Protein AF-A0A381ZP64-F1 (afdb_monomer)

Solvent-accessible surface area (backbone atoms only — not comparable to full-atom values): 9078 Å² total; per-residue (Å²): 134,87,81,62,44,63,85,42,41,65,96,41,76,86,47,64,86,59,51,50,56,37,38,78,72,62,77,35,88,47,76,48,29,62,87,40,82,36,74,56,1,34,47,71,63,67,47,44,72,66,19,55,51,53,41,56,61,71,70,57,88,44,72,60,77,40,74,41,60,59,65,59,44,49,51,44,26,46,60,61,48,61,77,73,46,74,66,77,89,80,66,61,67,66,37,84,44,78,55,88,88,63,65,79,45,77,44,81,41,66,20,31,98,88,50,95,66,57,69,45,78,46,78,44,59,76,68,42,73,37,31,46,71,69,53,73,74,61,55,94,88,67,85,83,87,132

InterPro domains:
  IPR011035 Large ribosomal subunit protein bL25/Gln-tRNA synthetase, anti-codon-binding domain superfamily [SSF50715] (86-146)
  IPR020056 L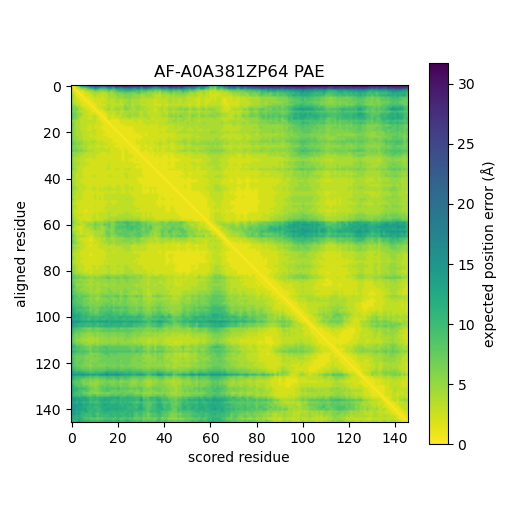arge ribosomal subunit protein bL25/Gln-tRNA synthetase, N-terminal [G3DSA:2.40.240.10] (94-146)
  IPR020058 Glutamyl/glutaminyl-tRNA synthetase, class Ib, catalytic domain [PF00749] (3-81)
  IPR020059 Glutamyl/glutaminyl-tRNA synthetase, class Ib, anti-codon binding domain [PF03950] (87-146)
  IPR020061 Glutamine-tRNA ligase, alpha-bundle domain superfamily [G3DSA:1.10.1160.10] (6-84)
  IPR050132 Glutamine/Glutamate--tRNA Ligase [PTHR43097] (3-144)

Secondary structure (DSSP, 8-state):
----PPEEETTB---HHHHHHHHHTTSSSSTT-TTS-SHHHHHHTT--HHHHHHHHHHH---SS-EEE-HHHHHHHHHHHHHHHPPP----SSEEEEE-TTPPPEEEEEESSSSS---EEEEEE-SEEEEEHHHHHT--TT-----

pLDDT: mean 93.18, std 4.64, range [55.19, 98.19]

Foldseek 3Di:
DDDFADEAEVPADPDPVVVVCCCVVVVAVDLLGLSHPHPNNCVVVVQDPQLVVVLVVVVPTHRDHHHDYVVSSVVSRCVVQLQPFFDDDDADQWDKDFDPPWDFDWDWAQRHDPDRPGTDIDTDDGIDIHHPVVVVPDDPPDDDDD

Nearest PDB structures (foldseek):
  1qrt-assembly1_A  TM=9.571E-01  e=1.481E-10  Escherichia coli
  2re8-assembly1_A  TM=9.205E-01  e=8.843E-11  Escherichia coli
  4jxz-assembly1_A  TM=9.492E-01  e=2.479E-10  Escherichia coli K-12
  4jxx-assembly1_A  TM=9.491E-01  e=3.208E-10  Escherichia coli K-12
  1qtq-assembly1_A  TM=9.229E-01  e=3.008E-10  Escherichia coli

Organism: NCBI:txid408172

Sequence (146 aa):
MGEFSRLEFKGMPVSKRILKPLIDDGKVSWYDDPRLPTLEALKRKGITPEAIRKFTLSLGFTKADTLAPFDSLEAFNRKIVDENSIRLFMVKSPKILTVSNLPHSVVKLPNHPSNDMGVREVTVEGDILLSSEDVEDLKINDQLRL

Radius of gyration: 22.1 Å; Cα contacts (8 Å, |Δi|>4): 174; chains: 1; bounding box: 49×34×57 Å

Mean predicted aligned error: 5.03 Å

Structure (mmCIF, N/CA/C/O backbone):
data_AF-A0A381ZP64-F1
#
_entry.id   AF-A0A381ZP64-F1
#
loop_
_atom_site.group_PDB
_atom_site.id
_atom_site.type_symbol
_atom_site.label_atom_id
_atom_site.label_alt_id
_atom_site.label_comp_id
_atom_site.label_asym_id
_atom_site.label_entity_id
_atom_site.label_seq_id
_atom_site.pdbx_PDB_ins_code
_atom_site.Cartn_x
_atom_site.Cartn_y
_atom_site.Cartn_z
_atom_site.occupancy
_atom_site.B_iso_or_equiv
_atom_site.auth_seq_id
_atom_site.auth_comp_id
_atom_site.auth_asym_id
_atom_site.auth_atom_id
_atom_site.pdbx_PDB_model_num
ATOM 1 N N . MET A 1 1 ? 27.610 9.732 -28.903 1.00 55.19 1 MET A N 1
ATOM 2 C CA . MET A 1 1 ? 26.577 9.666 -27.846 1.00 55.19 1 MET A CA 1
ATOM 3 C C . MET A 1 1 ? 26.542 8.221 -27.376 1.00 55.19 1 MET A C 1
ATOM 5 O O . MET A 1 1 ? 26.505 7.352 -28.234 1.00 55.19 1 MET A O 1
ATOM 9 N N . GLY A 1 2 ? 26.735 7.950 -26.084 1.00 83.00 2 GLY A N 1
ATOM 10 C CA . GLY A 1 2 ? 26.819 6.573 -25.584 1.00 83.00 2 GLY A CA 1
ATOM 11 C C . GLY A 1 2 ? 25.449 5.895 -25.563 1.00 83.00 2 GLY A C 1
ATOM 12 O O . GLY A 1 2 ? 24.462 6.534 -25.210 1.00 83.00 2 GLY A O 1
ATOM 13 N N . GLU A 1 3 ? 25.401 4.622 -25.942 1.00 88.88 3 GLU A N 1
ATOM 14 C CA . GLU A 1 3 ? 24.215 3.772 -25.802 1.00 88.88 3 GLU A CA 1
ATOM 15 C C . GLU A 1 3 ? 24.170 3.150 -24.401 1.00 88.88 3 GLU A C 1
ATOM 17 O O . GLU A 1 3 ? 25.213 2.815 -23.826 1.00 88.88 3 GLU A O 1
ATOM 22 N N . PHE A 1 4 ? 22.962 2.983 -23.868 1.00 89.94 4 PHE A N 1
ATOM 23 C CA . PHE A 1 4 ? 22.676 2.318 -22.599 1.00 89.94 4 PHE A CA 1
ATOM 24 C C . PHE A 1 4 ? 21.482 1.376 -22.769 1.00 89.94 4 PHE A C 1
ATOM 26 O O . PHE A 1 4 ? 20.691 1.524 -23.705 1.00 89.94 4 PHE A O 1
ATOM 33 N N . SER A 1 5 ? 21.373 0.391 -21.885 1.00 90.44 5 SER A N 1
ATOM 34 C CA . SER A 1 5 ? 20.321 -0.614 -21.945 1.00 90.44 5 SER A CA 1
ATOM 35 C C . SER A 1 5 ? 18.954 -0.044 -21.585 1.00 90.44 5 SER A C 1
ATOM 37 O O . SER A 1 5 ? 18.805 0.952 -20.871 1.00 90.44 5 SER A O 1
ATOM 39 N N . ARG A 1 6 ? 17.918 -0.703 -22.100 1.00 90.00 6 ARG A N 1
ATOM 40 C CA . ARG A 1 6 ? 16.536 -0.384 -21.765 1.00 90.00 6 ARG A CA 1
ATOM 41 C C . ARG A 1 6 ? 16.190 -0.975 -20.398 1.00 90.00 6 ARG A C 1
ATOM 43 O O . ARG A 1 6 ? 16.491 -2.132 -20.122 1.00 90.00 6 ARG A O 1
ATOM 50 N N . LEU A 1 7 ? 15.485 -0.194 -19.582 1.00 90.31 7 LEU A N 1
ATOM 51 C CA . LEU A 1 7 ? 14.833 -0.699 -18.378 1.00 90.31 7 LEU A CA 1
ATOM 52 C C . LEU A 1 7 ? 13.625 -1.566 -18.748 1.00 90.31 7 LEU A C 1
ATOM 54 O O . LEU A 1 7 ? 12.705 -1.113 -19.440 1.00 90.31 7 LEU A O 1
ATOM 58 N N . GLU A 1 8 ? 13.597 -2.773 -18.199 1.00 91.00 8 GLU A N 1
ATOM 59 C CA . GLU A 1 8 ? 12.438 -3.652 -18.197 1.00 91.00 8 GLU A CA 1
ATOM 60 C C . GLU A 1 8 ? 12.040 -4.012 -16.764 1.00 91.00 8 GLU A C 1
ATOM 62 O O . GLU A 1 8 ? 12.877 -4.113 -15.866 1.00 91.00 8 GLU A O 1
ATOM 67 N N . PHE A 1 9 ? 10.743 -4.221 -16.549 1.00 91.69 9 PHE A N 1
ATOM 68 C CA . PHE A 1 9 ? 10.217 -4.699 -15.277 1.00 91.69 9 PHE A CA 1
ATOM 69 C C . PHE A 1 9 ? 9.823 -6.164 -15.397 1.00 91.69 9 PHE A C 1
ATOM 71 O O . PHE A 1 9 ? 9.116 -6.563 -16.329 1.00 91.69 9 PHE A O 1
ATOM 78 N N . LYS A 1 10 ? 10.232 -6.975 -14.419 1.00 87.25 10 LYS A N 1
ATOM 79 C CA . LYS A 1 10 ? 9.830 -8.382 -14.365 1.00 87.25 10 LYS A CA 1
ATOM 80 C C . LYS A 1 10 ? 8.304 -8.480 -14.252 1.00 87.25 10 LYS A C 1
ATOM 82 O O . LYS A 1 10 ? 7.721 -7.987 -13.295 1.00 87.25 10 LYS A O 1
ATOM 87 N N . GLY A 1 11 ? 7.668 -9.123 -15.232 1.00 85.31 11 GLY A N 1
ATOM 88 C CA . GLY A 1 11 ? 6.216 -9.342 -15.253 1.00 85.31 11 GLY A CA 1
ATOM 89 C C . GLY A 1 11 ? 5.370 -8.139 -15.688 1.00 85.31 11 GLY A C 1
ATOM 90 O O . GLY A 1 11 ? 4.149 -8.262 -15.723 1.00 85.31 11 GLY A O 1
ATOM 91 N N . MET A 1 12 ? 5.977 -7.004 -16.059 1.00 89.50 12 MET A N 1
ATOM 92 C CA . MET A 1 12 ? 5.245 -5.808 -16.495 1.00 89.50 12 MET A CA 1
ATOM 93 C C . MET A 1 12 ? 5.757 -5.324 -17.859 1.00 89.50 12 MET A C 1
ATOM 95 O O . MET A 1 12 ? 6.822 -4.704 -17.941 1.00 89.50 12 MET A O 1
ATOM 99 N N . PRO A 1 13 ? 5.024 -5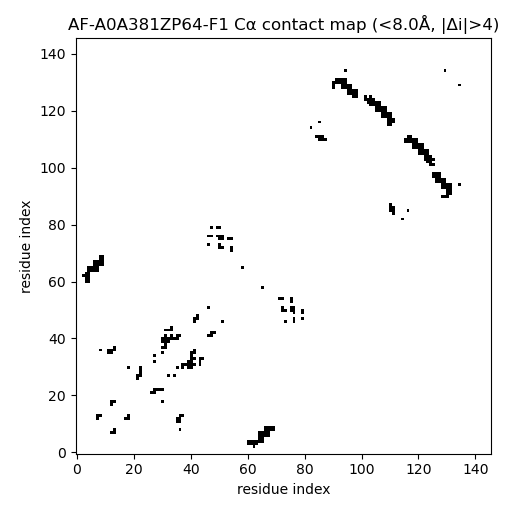.591 -18.955 1.00 87.19 13 PRO A N 1
ATOM 100 C CA . PRO A 1 13 ? 5.485 -5.243 -20.290 1.00 87.19 13 PRO A CA 1
ATOM 101 C C . PRO A 1 13 ? 5.497 -3.726 -20.508 1.00 87.19 13 PRO A C 1
ATOM 103 O O . PRO A 1 13 ? 4.527 -3.026 -20.239 1.00 87.19 13 PRO A O 1
ATOM 106 N N . VAL A 1 14 ? 6.590 -3.227 -21.088 1.00 87.88 14 VAL A N 1
ATOM 107 C CA . VAL A 1 14 ? 6.776 -1.807 -21.452 1.00 87.88 14 VAL A CA 1
ATOM 108 C C . VAL A 1 14 ? 6.613 -1.546 -22.957 1.00 87.88 14 VAL A C 1
ATOM 110 O O . VAL A 1 14 ? 6.682 -0.409 -23.426 1.00 87.88 14 VAL A O 1
ATOM 113 N N . SER A 1 15 ? 6.446 -2.600 -23.759 1.00 90.44 15 SER A N 1
ATOM 114 C CA . SER A 1 15 ? 6.320 -2.501 -25.216 1.00 90.44 15 SER A CA 1
ATOM 115 C C . SER A 1 15 ? 4.899 -2.130 -25.633 1.00 90.44 15 SER A C 1
ATOM 117 O O . SER A 1 15 ? 3.949 -2.831 -25.287 1.00 90.44 15 SER A O 1
ATOM 119 N N . LYS A 1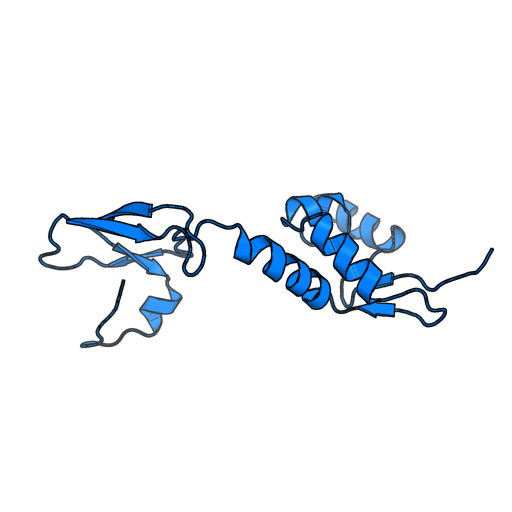 16 ? 4.753 -1.097 -26.476 1.00 90.69 16 LYS A N 1
ATOM 120 C CA . LYS A 1 16 ? 3.459 -0.710 -27.072 1.00 90.69 16 LYS A CA 1
ATOM 121 C C . LYS A 1 16 ? 2.781 -1.866 -27.809 1.00 90.69 16 LYS A C 1
ATOM 123 O O . LYS A 1 16 ? 1.563 -1.976 -27.750 1.00 90.69 16 LYS A O 1
ATOM 128 N N . ARG A 1 17 ? 3.562 -2.747 -28.448 1.00 93.56 17 ARG A N 1
ATOM 129 C CA . ARG A 1 17 ? 3.050 -3.935 -29.152 1.00 93.56 17 ARG A CA 1
ATOM 130 C C . ARG A 1 17 ? 2.349 -4.917 -28.209 1.00 93.56 17 ARG A C 1
ATOM 132 O O . ARG A 1 17 ? 1.496 -5.660 -28.662 1.00 93.56 17 ARG A O 1
ATOM 139 N N . ILE A 1 18 ? 2.717 -4.926 -26.926 1.00 92.12 18 ILE A N 1
ATOM 140 C CA . ILE A 1 18 ? 2.088 -5.770 -25.901 1.00 92.12 18 ILE A CA 1
ATOM 141 C C . ILE A 1 18 ? 0.961 -5.004 -25.202 1.00 92.12 18 ILE A C 1
ATOM 143 O O . ILE A 1 18 ? -0.120 -5.543 -25.009 1.00 92.12 18 ILE A O 1
ATOM 147 N N . LEU A 1 19 ? 1.187 -3.731 -24.863 1.00 93.00 19 LEU A N 1
ATOM 148 C CA . LEU A 1 19 ? 0.197 -2.913 -24.157 1.00 93.00 19 LEU A CA 1
ATOM 149 C C . LEU A 1 19 ? -1.070 -2.655 -24.980 1.00 93.00 19 LEU A C 1
ATOM 151 O O . LEU A 1 19 ? -2.160 -2.644 -24.422 1.00 93.00 19 LEU A O 1
ATOM 155 N N . LYS A 1 20 ? -0.940 -2.446 -26.294 1.00 94.06 20 LYS A N 1
ATOM 156 C CA . LYS A 1 20 ? -2.073 -2.114 -27.163 1.00 94.06 20 LYS A CA 1
ATOM 157 C C . LYS A 1 20 ? -3.110 -3.253 -27.233 1.00 94.06 20 LYS A C 1
ATOM 159 O O . LYS A 1 20 ? -4.257 -2.970 -26.905 1.00 94.06 20 LYS A O 1
ATOM 164 N N . PRO A 1 21 ? -2.731 -4.520 -27.500 1.00 95.88 21 PRO A N 1
ATOM 165 C CA . PRO A 1 21 ? -3.657 -5.649 -27.391 1.00 95.88 21 PRO A CA 1
ATOM 166 C C . PRO A 1 21 ? -4.313 -5.790 -26.014 1.00 95.88 21 PRO A C 1
ATOM 168 O O . PRO A 1 21 ? -5.502 -6.052 -25.940 1.00 95.88 21 PRO A O 1
ATOM 171 N N . LEU A 1 22 ? -3.587 -5.558 -24.911 1.00 95.00 22 LEU A N 1
ATOM 172 C CA . LEU A 1 22 ? -4.183 -5.645 -23.567 1.00 95.00 22 LEU A CA 1
ATOM 173 C C . LEU A 1 22 ? -5.318 -4.632 -23.357 1.00 95.00 22 LEU A C 1
ATOM 175 O O . LEU A 1 22 ? -6.274 -4.934 -22.643 1.00 95.00 22 LEU A O 1
ATOM 179 N N . ILE A 1 23 ? -5.195 -3.441 -23.947 1.00 94.38 23 ILE A N 1
ATOM 180 C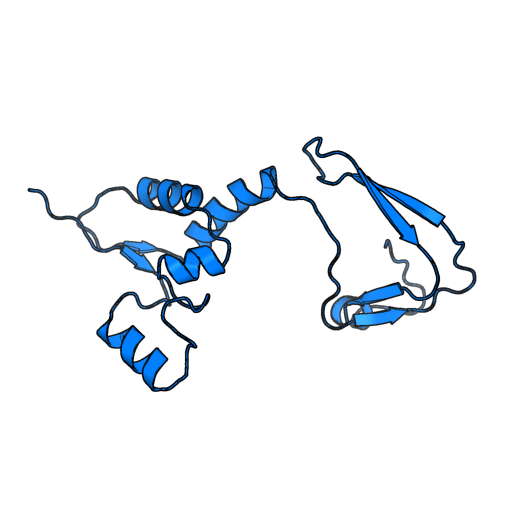 CA . ILE A 1 23 ? -6.232 -2.405 -23.909 1.00 94.38 23 ILE A CA 1
ATOM 181 C C . ILE A 1 23 ? -7.379 -2.780 -24.851 1.00 94.38 23 ILE A C 1
ATOM 183 O O . ILE A 1 23 ? -8.535 -2.748 -24.442 1.00 94.38 23 ILE A O 1
ATOM 187 N N . ASP A 1 24 ? -7.063 -3.158 -26.092 1.00 96.81 24 ASP A N 1
ATOM 188 C CA . ASP A 1 24 ? -8.061 -3.473 -27.121 1.00 96.81 24 ASP A CA 1
ATOM 189 C C . ASP A 1 24 ? -8.918 -4.698 -26.732 1.00 96.81 24 ASP A C 1
ATOM 191 O O . ASP A 1 24 ? -10.128 -4.697 -26.944 1.00 96.81 24 ASP A O 1
ATOM 195 N N . ASP A 1 25 ? -8.317 -5.689 -26.066 1.00 97.19 25 ASP A N 1
ATOM 196 C CA . ASP A 1 25 ? -8.989 -6.885 -25.538 1.00 97.19 25 ASP A CA 1
ATOM 197 C C . ASP A 1 25 ? -9.666 -6.650 -24.169 1.00 97.19 25 ASP A C 1
ATOM 199 O O . ASP A 1 25 ? -10.159 -7.592 -23.539 1.00 97.19 25 ASP A O 1
ATOM 203 N N . GLY A 1 26 ? -9.636 -5.418 -23.644 1.00 95.81 26 GLY A N 1
ATOM 204 C CA . GLY A 1 26 ? -10.257 -5.046 -22.369 1.00 95.81 26 GLY A CA 1
ATOM 205 C C . GLY A 1 26 ? -9.628 -5.694 -21.128 1.00 95.81 26 GLY A C 1
ATOM 206 O O . GLY A 1 26 ? -10.246 -5.730 -20.064 1.00 95.81 26 GLY A O 1
ATOM 207 N N . LYS A 1 27 ? -8.402 -6.227 -21.225 1.00 95.19 27 LYS A N 1
ATOM 208 C CA . LYS A 1 27 ? -7.674 -6.803 -20.076 1.00 95.19 27 LYS A CA 1
ATOM 209 C C . LYS A 1 27 ? -7.233 -5.722 -19.090 1.00 95.19 27 LYS A C 1
ATOM 211 O O . LYS A 1 27 ? -7.170 -5.980 -17.883 1.00 95.19 27 LYS A O 1
ATOM 216 N N . VAL A 1 28 ? -6.957 -4.524 -19.602 1.00 94.88 28 VAL A N 1
ATOM 217 C CA . VAL A 1 28 ? -6.681 -3.301 -18.838 1.00 94.88 28 VAL A CA 1
ATOM 218 C C . VAL A 1 28 ? -7.572 -2.161 -19.318 1.00 94.88 28 VAL A C 1
ATOM 220 O O . VAL A 1 28 ? -7.958 -2.137 -20.482 1.00 94.88 28 VAL A O 1
ATOM 223 N N . SER A 1 29 ? -7.926 -1.236 -18.423 1.00 94.38 29 SER A N 1
ATOM 224 C CA . SER A 1 29 ? -8.915 -0.196 -18.728 1.00 94.38 29 SER A CA 1
ATOM 225 C C . SER A 1 29 ? -8.407 0.817 -19.752 1.00 94.38 29 SER A C 1
ATOM 227 O O . SER A 1 29 ? -9.140 1.196 -20.658 1.00 94.38 29 SER A O 1
ATOM 229 N N . TRP A 1 30 ? -7.164 1.276 -19.589 1.00 95.31 30 TRP A N 1
ATOM 230 C CA . TRP A 1 30 ? -6.498 2.236 -20.468 1.00 95.31 30 TRP A CA 1
ATOM 231 C C . TRP A 1 30 ? -4.999 2.310 -20.128 1.00 95.31 30 TRP A C 1
ATOM 233 O O . TRP A 1 30 ? -4.511 1.560 -19.283 1.00 95.31 30 TRP A O 1
ATOM 243 N N . TYR A 1 31 ? -4.249 3.216 -20.762 1.00 93.81 31 TYR A N 1
ATOM 244 C CA . TYR A 1 31 ? -2.829 3.433 -20.467 1.00 93.81 31 TYR A CA 1
ATOM 245 C C . TYR A 1 31 ? -2.558 3.889 -19.028 1.00 93.81 31 TYR A C 1
ATOM 247 O O . TYR A 1 31 ? -1.439 3.697 -18.565 1.00 93.81 31 TYR A O 1
ATOM 255 N N . ASP A 1 32 ? -3.539 4.448 -18.320 1.00 95.56 32 ASP A N 1
ATOM 256 C CA . ASP A 1 32 ? -3.432 4.868 -16.919 1.00 95.56 32 ASP A CA 1
ATOM 257 C C . ASP A 1 32 ? -3.812 3.759 -15.917 1.00 95.56 32 ASP A C 1
ATOM 259 O O . ASP A 1 32 ? -3.834 4.003 -14.712 1.00 95.56 32 ASP A O 1
ATOM 263 N N . ASP A 1 33 ? -4.133 2.548 -16.386 1.00 95.56 33 ASP A N 1
ATOM 264 C CA . ASP A 1 33 ? -4.508 1.429 -15.521 1.00 95.56 33 ASP A CA 1
ATOM 265 C C . ASP A 1 33 ? -3.361 1.101 -14.542 1.00 95.56 33 ASP A C 1
ATOM 267 O O . ASP A 1 33 ? -2.260 0.796 -15.008 1.00 95.56 33 ASP A O 1
ATOM 271 N N . PRO A 1 34 ? -3.578 1.102 -13.206 1.00 94.88 34 PRO A N 1
ATOM 272 C CA . PRO A 1 34 ? -2.519 0.911 -12.203 1.00 94.88 34 PRO A CA 1
ATOM 273 C C . PRO A 1 34 ? -1.721 -0.398 -12.310 1.00 94.88 34 PRO A C 1
ATOM 275 O O . PRO A 1 34 ? -0.703 -0.548 -11.634 1.00 94.88 34 PRO A O 1
ATOM 278 N N . ARG A 1 35 ? -2.180 -1.356 -13.126 1.00 92.31 35 ARG A N 1
ATOM 279 C CA . ARG A 1 35 ? -1.471 -2.605 -13.441 1.00 92.31 35 ARG A CA 1
ATOM 280 C C . ARG A 1 35 ? -0.367 -2.427 -14.491 1.00 92.31 35 ARG A C 1
ATOM 282 O O . ARG A 1 35 ? 0.389 -3.365 -14.731 1.00 92.31 35 ARG A O 1
ATOM 289 N N . LEU A 1 36 ? -0.269 -1.262 -15.133 1.00 93.38 36 LEU A N 1
ATOM 290 C CA . LEU A 1 36 ? 0.721 -0.963 -16.167 1.00 93.38 36 LEU A CA 1
ATOM 291 C C . LEU A 1 36 ? 1.918 -0.161 -15.623 1.00 93.38 36 LEU A C 1
ATOM 293 O O . LEU A 1 36 ? 1.772 0.602 -14.671 1.00 93.38 36 LEU A O 1
ATOM 297 N N . PRO A 1 37 ? 3.104 -0.257 -16.257 1.00 93.00 37 PRO A N 1
ATOM 298 C CA . PRO A 1 37 ? 4.285 0.516 -15.868 1.00 93.00 37 PRO A CA 1
ATOM 299 C C . PRO A 1 37 ? 4.373 1.884 -16.580 1.00 93.00 37 PRO A C 1
ATOM 301 O O . PRO A 1 37 ? 5.467 2.413 -16.778 1.00 93.00 37 PRO A O 1
ATOM 304 N N . THR A 1 38 ? 3.252 2.453 -17.041 1.00 93.62 38 THR A N 1
ATOM 305 C CA . THR A 1 38 ? 3.242 3.791 -17.661 1.00 93.62 38 THR A CA 1
ATOM 306 C C . THR A 1 38 ? 3.337 4.874 -16.587 1.00 93.62 38 THR A C 1
ATOM 308 O O . THR A 1 38 ? 2.939 4.668 -15.445 1.00 93.62 38 THR A O 1
ATOM 311 N N . LEU A 1 39 ? 3.816 6.070 -16.939 1.00 95.25 39 LEU A N 1
ATOM 312 C CA . LEU A 1 39 ? 3.897 7.167 -15.967 1.00 95.25 39 LEU A CA 1
ATOM 313 C C . LEU A 1 39 ? 2.521 7.566 -15.405 1.00 95.25 39 LEU A C 1
ATOM 315 O O . LEU A 1 39 ? 2.417 7.877 -14.220 1.00 95.25 39 LEU A O 1
ATOM 319 N N . GLU A 1 40 ? 1.467 7.522 -16.223 1.00 95.62 40 GLU A N 1
ATOM 320 C CA . GLU A 1 40 ? 0.097 7.804 -15.775 1.00 95.62 40 GLU A CA 1
ATOM 321 C C . GLU A 1 40 ? -0.421 6.728 -14.817 1.00 95.62 40 GLU A C 1
ATOM 323 O O . GLU A 1 40 ? -0.970 7.063 -13.768 1.00 95.62 40 GLU A O 1
ATOM 328 N N . ALA A 1 41 ? -0.166 5.451 -15.117 1.00 95.94 41 ALA A N 1
ATOM 329 C CA . ALA A 1 41 ? -0.514 4.340 -14.239 1.00 95.94 41 ALA A CA 1
ATOM 330 C C . ALA A 1 41 ? 0.236 4.400 -12.908 1.00 95.94 41 ALA A C 1
ATOM 332 O O . ALA A 1 41 ? -0.371 4.252 -11.850 1.00 95.94 41 ALA A O 1
ATOM 333 N N . LEU A 1 42 ? 1.542 4.685 -12.940 1.00 96.94 42 LEU A N 1
ATOM 334 C CA . LEU A 1 42 ? 2.355 4.854 -11.736 1.00 96.94 42 LEU A CA 1
ATOM 335 C C . LEU A 1 42 ? 1.834 6.010 -10.878 1.00 96.94 42 LEU A C 1
ATOM 337 O O . LEU A 1 42 ? 1.678 5.849 -9.667 1.00 96.94 42 LEU A O 1
ATOM 341 N N . LYS A 1 43 ? 1.480 7.142 -11.498 1.00 97.56 43 LYS A N 1
ATOM 342 C CA . LYS A 1 43 ? 0.855 8.271 -10.801 1.00 97.56 43 LYS A CA 1
ATOM 343 C C . LYS A 1 43 ? -0.481 7.869 -10.170 1.00 97.56 43 LYS A C 1
ATOM 345 O O . LYS A 1 43 ? -0.700 8.157 -8.997 1.00 97.56 43 LYS A O 1
ATOM 350 N N . ARG A 1 44 ? -1.353 7.172 -10.908 1.00 97.38 44 ARG A N 1
ATOM 351 C CA . ARG A 1 44 ? -2.653 6.690 -10.406 1.00 97.38 44 ARG A CA 1
ATOM 352 C C . ARG A 1 44 ? -2.505 5.655 -9.286 1.00 97.38 44 ARG A C 1
ATOM 354 O O . ARG A 1 44 ? -3.319 5.637 -8.370 1.00 97.38 44 ARG A O 1
ATOM 361 N N . LYS A 1 45 ? -1.448 4.837 -9.323 1.00 96.19 45 LYS A N 1
ATOM 362 C CA . LYS A 1 45 ? -1.070 3.878 -8.269 1.00 96.19 45 LYS A CA 1
ATOM 363 C C . LYS A 1 45 ? -0.551 4.562 -6.995 1.00 96.19 45 LYS A C 1
ATOM 365 O O . LYS A 1 45 ? -0.411 3.900 -5.972 1.00 96.19 45 LYS A O 1
ATOM 370 N N . GLY A 1 46 ? -0.252 5.863 -7.040 1.00 97.19 46 GLY A N 1
ATOM 371 C CA . GLY A 1 46 ? 0.337 6.603 -5.921 1.00 97.19 46 GLY A CA 1
ATOM 372 C C . GLY A 1 46 ? 1.862 6.484 -5.837 1.00 97.19 46 GLY A C 1
ATOM 373 O O . GLY A 1 46 ? 2.443 6.715 -4.776 1.00 97.19 46 GLY A O 1
ATOM 374 N N . ILE A 1 47 ? 2.531 6.117 -6.936 1.00 98.12 47 ILE A N 1
ATOM 375 C CA . ILE A 1 47 ? 3.990 6.188 -7.024 1.00 98.12 47 ILE A CA 1
ATOM 376 C C . ILE A 1 47 ? 4.398 7.646 -7.238 1.00 98.12 47 ILE A C 1
ATOM 378 O O . ILE A 1 47 ? 3.990 8.304 -8.197 1.00 98.12 47 ILE A O 1
ATOM 382 N N . THR A 1 48 ? 5.230 8.150 -6.335 1.00 98.06 48 THR A N 1
ATOM 383 C CA . THR A 1 48 ? 5.717 9.527 -6.361 1.00 98.06 48 THR A CA 1
ATOM 384 C C . THR A 1 48 ? 6.782 9.723 -7.451 1.00 98.06 48 THR A C 1
ATOM 386 O O . THR A 1 48 ? 7.592 8.824 -7.707 1.00 98.06 48 THR A O 1
ATOM 389 N N . PRO A 1 49 ? 6.862 10.914 -8.076 1.00 98.00 49 PRO A N 1
ATOM 390 C CA . PRO A 1 49 ? 7.940 11.232 -9.017 1.00 98.00 49 PRO A CA 1
ATOM 391 C C . PRO A 1 49 ? 9.338 11.090 -8.401 1.00 98.00 49 PRO A C 1
ATOM 393 O O . PRO A 1 49 ? 10.286 10.678 -9.071 1.00 98.00 49 PRO A O 1
ATOM 396 N N . GLU A 1 50 ? 9.467 11.396 -7.108 1.00 97.94 50 GLU A N 1
ATOM 397 C CA . GLU A 1 50 ? 10.715 11.239 -6.368 1.00 97.94 50 GLU A CA 1
ATOM 398 C C . GLU A 1 50 ? 11.143 9.768 -6.272 1.00 97.94 50 GLU A C 1
ATOM 400 O O . GLU A 1 50 ? 12.318 9.468 -6.495 1.00 97.94 50 GLU A O 1
ATOM 405 N N . ALA A 1 51 ? 10.207 8.846 -6.018 1.00 98.00 51 ALA A N 1
ATOM 406 C CA . ALA A 1 51 ? 10.491 7.413 -6.004 1.00 98.00 51 ALA A CA 1
ATOM 407 C C . ALA A 1 51 ? 11.008 6.930 -7.360 1.00 98.00 51 ALA A C 1
ATOM 409 O O . ALA A 1 51 ? 12.032 6.253 -7.415 1.00 98.00 51 ALA A O 1
ATOM 410 N N . ILE A 1 52 ? 10.349 7.339 -8.452 1.00 97.25 52 ILE A N 1
ATOM 411 C CA . ILE A 1 52 ? 10.760 7.000 -9.824 1.00 97.25 52 ILE A CA 1
ATOM 412 C C . ILE A 1 52 ? 12.183 7.498 -10.086 1.00 97.25 52 ILE A C 1
ATOM 414 O O . ILE A 1 52 ? 13.017 6.754 -10.606 1.00 97.25 52 ILE A O 1
ATOM 418 N N . ARG A 1 53 ? 12.492 8.738 -9.688 1.00 96.94 53 ARG A N 1
ATOM 419 C CA . ARG A 1 53 ? 13.825 9.323 -9.859 1.00 96.94 53 ARG A CA 1
ATOM 420 C C . ARG A 1 53 ? 14.882 8.582 -9.042 1.00 96.94 53 ARG A C 1
ATOM 422 O O . ARG A 1 53 ? 15.911 8.216 -9.601 1.00 96.94 53 ARG A O 1
ATOM 429 N N . LYS A 1 54 ? 14.642 8.343 -7.747 1.00 97.19 54 LYS A N 1
ATOM 430 C CA . LYS A 1 54 ? 15.580 7.620 -6.869 1.00 97.19 54 LYS A CA 1
ATOM 431 C C . LYS A 1 54 ? 15.825 6.192 -7.361 1.00 97.19 54 LYS A C 1
ATOM 433 O O . LYS A 1 54 ? 16.978 5.784 -7.461 1.00 97.19 54 LYS A O 1
ATOM 438 N N . PHE A 1 55 ? 14.768 5.483 -7.751 1.00 96.12 55 PHE A N 1
ATOM 439 C CA . PHE A 1 55 ? 14.861 4.155 -8.348 1.00 96.12 55 PHE A CA 1
ATOM 440 C C . PHE A 1 55 ? 15.697 4.170 -9.633 1.00 96.12 55 PHE A C 1
ATOM 442 O O . PHE A 1 55 ? 16.671 3.430 -9.734 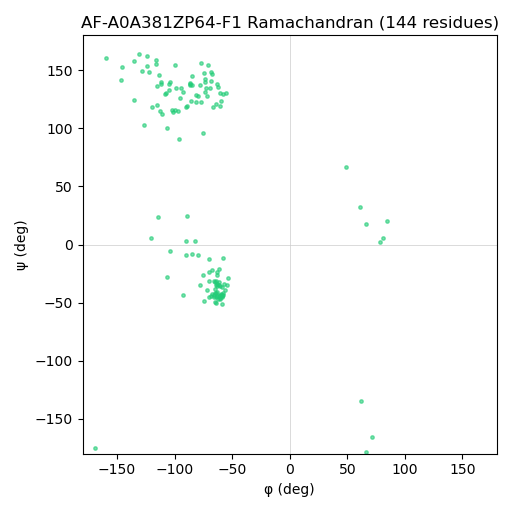1.00 96.12 55 PHE A O 1
ATOM 449 N N . THR A 1 56 ? 15.392 5.067 -10.574 1.00 93.56 56 THR A N 1
ATOM 450 C CA . THR A 1 56 ? 16.120 5.162 -11.853 1.00 93.56 56 THR A CA 1
ATOM 451 C C . THR A 1 56 ? 17.604 5.462 -11.633 1.00 93.56 56 THR A C 1
ATOM 453 O O . THR A 1 56 ? 18.458 4.834 -12.249 1.00 93.56 56 THR A O 1
ATOM 456 N N . LEU A 1 57 ? 17.929 6.379 -10.715 1.00 93.44 57 LEU A N 1
ATOM 457 C CA . LEU A 1 57 ? 19.317 6.699 -10.374 1.00 93.44 57 LEU A CA 1
ATOM 458 C C . LEU A 1 57 ? 20.044 5.526 -9.704 1.00 93.44 57 LEU A C 1
ATOM 460 O O . LEU A 1 57 ? 21.246 5.380 -9.903 1.00 93.44 57 LEU A O 1
ATOM 464 N N . SER A 1 58 ? 19.337 4.686 -8.944 1.00 93.75 58 SER A N 1
ATOM 465 C CA . SER A 1 58 ? 19.943 3.529 -8.274 1.00 93.75 58 SER A CA 1
ATOM 466 C C . SER A 1 58 ? 20.374 2.415 -9.233 1.00 93.75 58 SER A C 1
ATOM 468 O O . SER A 1 58 ? 21.273 1.650 -8.899 1.00 93.75 58 SER A O 1
ATOM 470 N N . LEU A 1 59 ? 19.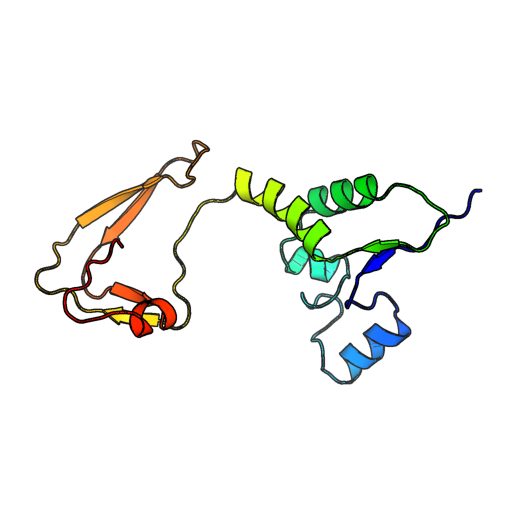767 2.336 -10.422 1.00 91.06 59 LEU A N 1
ATOM 471 C CA . LEU A 1 59 ? 20.131 1.355 -11.450 1.00 91.06 59 LEU A CA 1
ATOM 472 C C . LEU A 1 59 ? 21.436 1.718 -12.174 1.00 91.06 59 LEU A C 1
ATOM 474 O O . LEU A 1 59 ? 22.134 0.837 -12.675 1.00 91.06 59 LEU A O 1
ATOM 478 N N . GLY A 1 60 ? 21.769 3.011 -12.227 1.00 87.12 60 GLY A N 1
ATOM 479 C CA . GLY A 1 60 ? 22.887 3.524 -13.014 1.00 87.12 60 GLY A CA 1
ATOM 480 C C . GLY A 1 60 ? 22.686 3.380 -14.529 1.00 87.12 60 GLY A C 1
ATOM 481 O O . GLY A 1 60 ? 21.659 2.907 -15.012 1.00 87.12 60 GLY A O 1
ATOM 482 N N . PHE A 1 61 ? 23.688 3.810 -15.297 1.00 88.12 61 PHE A N 1
ATOM 483 C CA . PHE A 1 61 ? 23.720 3.614 -16.747 1.00 88.12 61 PHE A CA 1
ATOM 484 C C . PHE A 1 61 ? 24.659 2.462 -17.075 1.00 88.12 61 PHE A C 1
ATOM 486 O O . PHE A 1 61 ? 25.865 2.550 -16.844 1.00 88.12 61 PHE A O 1
ATOM 493 N N . THR A 1 62 ? 24.113 1.384 -17.630 1.00 87.88 62 THR A N 1
ATOM 494 C CA . THR A 1 62 ? 24.894 0.223 -18.058 1.00 87.88 62 THR A CA 1
ATOM 495 C C . THR A 1 62 ? 24.512 -0.166 -19.484 1.00 87.88 62 THR A C 1
ATOM 497 O O . THR A 1 62 ? 23.496 0.281 -20.011 1.00 87.88 62 THR A O 1
ATOM 500 N N . LYS A 1 63 ? 25.345 -0.980 -20.135 1.00 88.12 63 LYS A N 1
ATOM 501 C CA . LYS A 1 63 ? 25.011 -1.602 -21.428 1.00 88.12 63 LYS A CA 1
ATOM 502 C C . LYS A 1 63 ? 24.330 -2.964 -21.269 1.00 88.12 63 LYS A C 1
ATOM 504 O O . LYS A 1 63 ? 23.892 -3.528 -22.261 1.00 88.12 63 LYS A O 1
ATOM 509 N N . ALA A 1 64 ? 24.281 -3.498 -20.049 1.00 87.31 64 ALA A N 1
ATOM 510 C CA . ALA A 1 64 ? 23.665 -4.784 -19.762 1.00 87.31 64 ALA A CA 1
ATOM 511 C C . ALA A 1 64 ? 22.163 -4.599 -19.545 1.00 87.31 64 ALA A C 1
ATOM 513 O O . ALA A 1 64 ? 21.750 -3.654 -18.867 1.00 87.31 64 ALA A O 1
ATOM 514 N N . ASP A 1 65 ? 21.352 -5.492 -20.106 1.00 84.81 65 ASP A N 1
ATOM 515 C CA . ASP A 1 65 ? 19.901 -5.439 -19.941 1.00 84.81 65 ASP A CA 1
ATOM 516 C C . ASP A 1 65 ? 19.521 -5.434 -18.460 1.00 84.81 65 ASP A C 1
ATOM 518 O O . ASP A 1 65 ? 20.004 -6.237 -17.660 1.00 84.81 65 ASP A O 1
ATOM 522 N N . THR A 1 66 ? 18.665 -4.482 -18.091 1.00 85.31 66 THR A N 1
ATOM 523 C CA . THR A 1 66 ? 18.256 -4.279 -16.702 1.00 85.31 66 THR A CA 1
ATOM 524 C C . THR A 1 66 ? 16.826 -4.763 -16.532 1.00 85.31 66 THR A C 1
ATOM 526 O O . THR A 1 66 ? 15.879 -4.050 -16.866 1.00 85.31 66 THR A O 1
ATOM 529 N N . LEU A 1 67 ? 16.676 -5.975 -15.993 1.00 89.62 67 LEU A N 1
ATOM 530 C CA . LEU A 1 67 ? 15.386 -6.530 -15.590 1.00 89.62 67 LEU A CA 1
ATOM 531 C C . LEU A 1 67 ? 15.168 -6.293 -14.092 1.00 89.62 67 LEU A C 1
ATOM 533 O O . LEU A 1 67 ? 15.570 -7.102 -13.254 1.00 89.62 67 LEU A O 1
ATOM 537 N N . ALA A 1 68 ? 14.540 -5.174 -13.747 1.00 89.81 68 ALA A N 1
ATOM 538 C CA . ALA A 1 68 ? 14.317 -4.803 -12.357 1.00 89.81 68 ALA A CA 1
ATOM 539 C C . ALA A 1 68 ? 13.023 -5.431 -11.797 1.00 89.81 68 ALA A C 1
ATOM 541 O O . ALA A 1 68 ? 11.988 -5.442 -12.478 1.00 89.81 68 ALA A O 1
ATOM 542 N N . PRO A 1 69 ? 13.024 -5.925 -10.545 1.00 91.44 69 PRO A N 1
ATOM 543 C CA . PRO A 1 69 ? 11.790 -6.210 -9.821 1.00 91.44 69 PRO A CA 1
ATOM 544 C C . PRO A 1 69 ? 10.986 -4.922 -9.616 1.00 91.44 69 PRO A C 1
ATOM 546 O O . PRO A 1 69 ? 11.541 -3.895 -9.218 1.00 91.44 69 PRO A O 1
ATOM 549 N N . PHE A 1 70 ? 9.674 -4.969 -9.847 1.00 93.06 70 PHE A N 1
ATOM 550 C CA . PHE A 1 70 ? 8.812 -3.811 -9.595 1.00 93.06 70 PHE A CA 1
ATOM 551 C C . PHE A 1 70 ? 8.793 -3.425 -8.106 1.00 93.06 70 PHE A C 1
ATOM 553 O O . PHE A 1 70 ? 8.822 -2.242 -7.771 1.00 93.06 70 PHE A O 1
ATOM 560 N N . ASP A 1 71 ? 8.888 -4.417 -7.219 1.00 94.50 71 ASP A N 1
ATOM 561 C CA . ASP A 1 71 ? 8.980 -4.258 -5.764 1.00 94.50 71 ASP A CA 1
ATOM 562 C C . ASP A 1 71 ? 10.118 -3.320 -5.334 1.00 94.50 71 ASP A C 1
ATOM 564 O O . ASP A 1 71 ? 10.017 -2.644 -4.310 1.00 94.50 71 ASP A O 1
ATOM 568 N N . SER A 1 72 ? 11.201 -3.230 -6.118 1.00 94.62 72 SER A N 1
ATOM 569 C CA . SER A 1 72 ? 12.292 -2.290 -5.850 1.00 94.62 72 SER A CA 1
ATOM 570 C C . SER A 1 72 ? 11.830 -0.837 -5.990 1.00 94.62 72 SER A C 1
ATOM 572 O O . SER A 1 72 ? 12.122 -0.021 -5.116 1.00 94.62 72 SER A O 1
ATOM 574 N N . LEU A 1 73 ? 11.059 -0.507 -7.034 1.00 96.38 73 LEU A N 1
ATOM 575 C CA . LEU A 1 73 ? 10.440 0.816 -7.182 1.00 96.38 73 LEU A CA 1
ATOM 576 C C . LEU A 1 73 ? 9.442 1.079 -6.045 1.00 96.38 73 LEU A C 1
ATOM 578 O O . LEU A 1 73 ? 9.419 2.173 -5.475 1.00 96.38 73 LEU A O 1
ATOM 582 N N . GLU A 1 74 ? 8.652 0.074 -5.670 1.00 96.56 74 GLU A N 1
ATOM 583 C CA . GLU A 1 74 ? 7.704 0.191 -4.560 1.00 96.56 74 GLU A CA 1
ATOM 584 C C . GLU A 1 74 ? 8.398 0.412 -3.216 1.00 96.56 74 GLU A C 1
ATOM 586 O O . GLU A 1 74 ? 7.883 1.151 -2.383 1.00 96.56 74 GLU A O 1
ATOM 591 N N . ALA A 1 75 ? 9.576 -0.173 -2.995 1.00 97.56 75 ALA A N 1
ATOM 592 C CA . ALA A 1 75 ? 10.368 0.057 -1.793 1.00 97.56 75 ALA A CA 1
ATOM 593 C C . ALA A 1 75 ? 10.841 1.516 -1.690 1.00 97.56 75 ALA A C 1
ATOM 595 O O . ALA A 1 75 ? 10.683 2.130 -0.632 1.00 97.56 75 ALA A O 1
ATOM 596 N N . PHE A 1 76 ? 11.341 2.100 -2.789 1.00 97.81 76 PHE A N 1
ATOM 597 C CA . PHE A 1 76 ? 11.658 3.533 -2.833 1.00 97.81 76 PHE A CA 1
ATOM 598 C C . PHE A 1 76 ? 10.425 4.388 -2.538 1.00 97.81 76 PHE A C 1
ATOM 600 O O . PHE A 1 76 ? 10.512 5.332 -1.752 1.00 97.81 76 PHE A O 1
ATOM 607 N N . ASN A 1 77 ? 9.275 4.040 -3.124 1.00 98.19 77 ASN A N 1
ATOM 608 C CA . ASN A 1 77 ? 8.039 4.780 -2.899 1.00 98.19 77 ASN A CA 1
ATOM 609 C C . ASN A 1 77 ? 7.547 4.676 -1.458 1.00 98.19 77 ASN A C 1
ATOM 611 O O . ASN A 1 77 ? 7.210 5.687 -0.854 1.00 98.19 77 ASN A O 1
ATOM 615 N N . ARG A 1 78 ? 7.554 3.468 -0.892 1.00 97.81 78 ARG A N 1
ATOM 616 C CA . ARG A 1 78 ? 7.136 3.202 0.483 1.00 97.81 78 ARG A CA 1
ATOM 617 C C . ARG A 1 78 ? 7.960 4.009 1.470 1.00 97.81 78 ARG A C 1
ATOM 619 O O . ARG A 1 78 ? 7.365 4.598 2.352 1.00 97.81 78 ARG A O 1
ATOM 626 N N . LYS A 1 79 ? 9.279 4.122 1.289 1.00 96.62 79 LYS A N 1
ATOM 627 C CA . LYS A 1 79 ? 10.112 4.959 2.166 1.00 96.62 79 LYS A CA 1
ATOM 628 C C . LYS A 1 79 ? 9.673 6.430 2.165 1.00 96.62 79 LYS A C 1
ATOM 630 O O . LYS A 1 79 ? 9.576 7.034 3.220 1.00 96.62 79 LYS A O 1
ATOM 635 N N . ILE A 1 80 ? 9.380 6.989 0.991 1.00 96.75 80 ILE A N 1
ATOM 636 C CA . ILE A 1 80 ? 8.960 8.395 0.848 1.00 96.75 80 ILE A CA 1
ATOM 637 C C . ILE A 1 80 ? 7.552 8.617 1.415 1.00 96.75 80 ILE A C 1
ATOM 639 O O . ILE A 1 80 ? 7.296 9.596 2.114 1.00 96.75 80 ILE A O 1
ATOM 643 N N . VAL A 1 81 ? 6.625 7.717 1.088 1.00 96.81 81 VAL A N 1
ATOM 644 C CA . VAL A 1 81 ? 5.219 7.825 1.489 1.00 96.81 81 VAL A CA 1
ATOM 645 C C . VAL A 1 81 ? 5.061 7.563 2.986 1.00 96.81 81 VAL A C 1
ATOM 647 O O . VAL A 1 81 ? 4.299 8.275 3.636 1.00 96.81 81 VAL A O 1
ATOM 650 N N . ASP A 1 82 ? 5.793 6.596 3.546 1.00 96.12 82 ASP A N 1
ATOM 651 C CA . ASP A 1 82 ? 5.720 6.228 4.962 1.00 96.12 82 ASP A CA 1
ATOM 652 C C . ASP A 1 82 ? 6.038 7.416 5.870 1.00 96.12 82 ASP A C 1
ATOM 654 O O . ASP A 1 82 ? 5.266 7.665 6.786 1.00 96.12 82 ASP A O 1
ATOM 658 N N . GLU A 1 83 ? 7.068 8.206 5.554 1.00 95.00 83 GLU A N 1
ATOM 659 C CA . GLU A 1 83 ? 7.462 9.395 6.326 1.00 95.00 83 GLU A CA 1
ATOM 660 C C . GLU A 1 83 ? 6.382 10.498 6.351 1.00 95.00 83 GLU A C 1
ATOM 662 O O . GLU A 1 83 ? 6.343 11.307 7.274 1.00 95.00 83 GLU A O 1
ATOM 667 N N . ASN A 1 84 ? 5.483 10.540 5.364 1.00 92.38 84 ASN A N 1
ATOM 668 C CA . ASN A 1 84 ? 4.575 11.676 5.153 1.00 92.38 84 ASN A CA 1
ATOM 669 C C . ASN A 1 84 ? 3.083 11.312 5.218 1.00 92.38 84 ASN A C 1
ATOM 671 O O . ASN A 1 84 ? 2.231 12.149 4.925 1.00 92.38 84 ASN A O 1
ATOM 675 N N . SER A 1 85 ? 2.741 10.069 5.564 1.00 95.94 85 SER A N 1
ATOM 676 C CA . SER A 1 85 ? 1.352 9.594 5.514 1.00 95.94 85 SER A CA 1
ATOM 677 C C . SER A 1 85 ? 0.654 9.631 6.868 1.00 95.94 85 SER A C 1
ATOM 679 O O . SER A 1 85 ? 1.159 9.119 7.863 1.00 95.94 85 SER A O 1
ATOM 681 N N . ILE A 1 86 ? -0.577 10.133 6.902 1.00 96.94 86 ILE A N 1
ATOM 682 C CA . ILE A 1 86 ? -1.452 9.938 8.061 1.00 96.94 86 ILE A CA 1
ATOM 683 C C . ILE A 1 86 ? -1.949 8.487 8.060 1.00 96.94 86 ILE A C 1
ATOM 685 O O . ILE A 1 86 ? -2.410 7.976 7.040 1.00 96.94 86 ILE A O 1
ATOM 689 N N . ARG A 1 87 ? -1.856 7.813 9.207 1.00 96.56 87 ARG A N 1
ATOM 690 C CA . ARG A 1 87 ? -2.379 6.460 9.418 1.00 96.56 87 ARG A CA 1
ATOM 691 C C . ARG A 1 87 ? -3.870 6.547 9.709 1.00 96.56 87 ARG A C 1
ATOM 693 O O . ARG A 1 87 ? -4.290 7.196 10.664 1.00 96.56 87 ARG A O 1
ATOM 700 N N . LEU A 1 88 ? -4.655 5.859 8.893 1.00 95.44 88 LEU A N 1
ATOM 701 C CA . LEU A 1 88 ? -6.101 5.722 9.032 1.00 95.44 88 LEU A CA 1
ATOM 702 C C . LEU A 1 88 ? -6.462 4.238 9.082 1.00 95.44 88 LEU A C 1
ATOM 704 O O . LEU A 1 88 ? -5.670 3.387 8.677 1.00 95.44 88 LEU A O 1
ATOM 708 N N . PHE A 1 89 ? -7.663 3.939 9.565 1.00 94.62 89 PHE A N 1
ATOM 709 C CA . PHE A 1 89 ? -8.194 2.582 9.572 1.00 94.62 89 PHE A CA 1
ATOM 710 C C . PHE A 1 89 ? -9.053 2.355 8.332 1.00 94.62 89 PHE A C 1
ATOM 712 O O . PHE A 1 89 ? -9.887 3.186 7.977 1.00 94.62 89 PHE A O 1
ATOM 719 N N . MET A 1 90 ? -8.854 1.214 7.683 1.00 95.44 90 MET A N 1
ATOM 720 C CA . MET A 1 90 ? -9.708 0.722 6.612 1.00 95.44 90 MET A CA 1
ATOM 721 C C . MET A 1 90 ? -9.956 -0.756 6.877 1.00 95.44 90 MET A C 1
ATOM 723 O O . MET A 1 90 ? -9.007 -1.529 6.977 1.00 95.44 90 MET A O 1
ATOM 727 N N . VAL A 1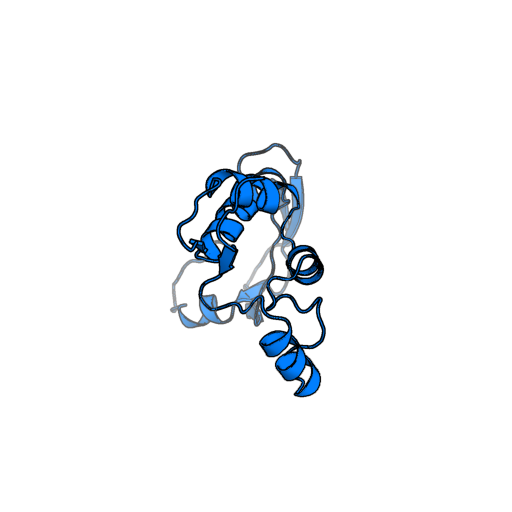 91 ? -11.224 -1.148 6.954 1.00 95.56 91 VAL A N 1
ATOM 728 C CA . VAL A 1 91 ? -11.611 -2.549 7.123 1.00 95.56 91 VAL A CA 1
ATOM 729 C C . VAL A 1 91 ? -12.053 -3.098 5.774 1.00 95.56 91 VAL A C 1
ATOM 731 O O . VAL A 1 91 ? -13.056 -2.666 5.206 1.00 95.56 91 VAL A O 1
ATOM 734 N N . LYS A 1 92 ? -11.286 -4.047 5.239 1.00 94.31 92 LYS A N 1
ATOM 735 C CA . LYS A 1 92 ? -11.637 -4.767 4.012 1.00 94.31 92 LYS A CA 1
ATOM 736 C C . LYS A 1 92 ? -12.512 -5.969 4.364 1.00 94.31 92 LYS A C 1
ATOM 738 O O . LYS A 1 92 ? -12.211 -6.680 5.316 1.00 94.31 92 LYS A O 1
ATOM 743 N N . SER A 1 93 ? -13.568 -6.201 3.580 1.00 95.25 93 SER A N 1
ATOM 744 C CA . SER A 1 93 ? -14.529 -7.296 3.799 1.00 95.25 93 SER A CA 1
ATOM 745 C C . SER A 1 93 ? -15.025 -7.341 5.255 1.00 95.25 93 SER A C 1
ATOM 747 O O . SER A 1 93 ? -14.679 -8.270 5.989 1.00 95.25 93 SER A O 1
ATOM 749 N N . PRO A 1 94 ? -15.776 -6.320 5.704 1.00 96.06 94 PRO A N 1
ATOM 750 C CA . PRO A 1 94 ? -16.070 -6.145 7.117 1.00 96.06 94 PRO A CA 1
ATOM 751 C C . PRO A 1 94 ? -16.992 -7.239 7.665 1.00 96.06 94 PRO A C 1
ATOM 753 O O . PRO A 1 94 ? -17.969 -7.643 7.028 1.00 96.06 94 PRO A O 1
ATOM 756 N N . LYS A 1 95 ? -16.700 -7.663 8.890 1.00 94.94 95 LYS A N 1
ATOM 757 C CA . LYS A 1 95 ? -17.587 -8.410 9.777 1.00 94.94 95 LYS A CA 1
ATOM 758 C C . LYS A 1 95 ? -17.947 -7.522 10.956 1.00 94.94 95 LYS A C 1
ATOM 760 O O . LYS A 1 95 ? -17.109 -6.780 11.461 1.00 94.94 95 LYS A O 1
ATOM 765 N N . ILE A 1 96 ? -19.207 -7.596 11.357 1.00 94.38 96 ILE A N 1
ATOM 766 C CA . ILE A 1 96 ? -19.745 -6.817 12.467 1.00 94.38 96 ILE A CA 1
ATOM 767 C C . ILE A 1 96 ? -19.476 -7.591 13.755 1.00 94.38 96 ILE A C 1
ATOM 769 O O . ILE A 1 96 ? -19.886 -8.745 13.880 1.00 94.38 96 ILE A O 1
ATOM 773 N N . LEU A 1 97 ? -18.793 -6.948 14.697 1.00 91.56 97 LEU A N 1
ATOM 774 C CA . LEU A 1 97 ? -18.592 -7.423 16.054 1.00 91.56 97 LEU A CA 1
ATOM 775 C C . LEU A 1 97 ? -19.348 -6.504 17.015 1.00 91.56 97 LEU A C 1
ATOM 777 O O . LEU A 1 97 ? -18.993 -5.337 17.190 1.00 91.56 97 LEU A O 1
ATOM 781 N N . THR A 1 98 ? -20.361 -7.054 17.674 1.00 92.19 98 THR A N 1
ATOM 782 C CA . THR A 1 98 ? -21.082 -6.358 18.740 1.00 92.19 98 THR A CA 1
ATOM 783 C C . THR A 1 98 ? -20.402 -6.648 20.074 1.00 92.19 98 THR A C 1
ATOM 785 O O . THR A 1 98 ? -20.324 -7.800 20.508 1.00 92.19 98 THR A O 1
ATOM 788 N N . VAL A 1 99 ? -19.909 -5.603 20.737 1.00 90.56 99 VAL A N 1
ATOM 789 C CA . VAL A 1 99 ? -19.255 -5.715 22.046 1.00 90.56 99 VAL A CA 1
ATOM 790 C C . VAL A 1 99 ? -20.263 -5.402 23.147 1.00 90.56 99 VAL A C 1
ATOM 792 O O . VAL A 1 99 ? -20.742 -4.274 23.280 1.00 90.56 99 VAL A O 1
ATOM 795 N N . SER A 1 100 ? -20.581 -6.404 23.967 1.00 91.94 100 SER A N 1
ATOM 796 C CA . SER A 1 100 ? -21.459 -6.226 25.125 1.00 91.94 100 SER A CA 1
ATOM 797 C C . SER A 1 100 ? -20.868 -5.213 26.105 1.00 91.94 100 SER A C 1
ATOM 799 O O . SER A 1 100 ? -19.719 -5.346 26.522 1.00 91.94 100 SER A O 1
ATOM 801 N N . ASN A 1 101 ? -21.684 -4.242 26.525 1.00 90.94 101 ASN A N 1
ATOM 802 C CA . ASN A 1 101 ? -21.306 -3.177 27.463 1.00 90.94 101 ASN A CA 1
ATOM 803 C C . ASN A 1 101 ? -20.161 -2.269 26.972 1.00 90.94 101 ASN A C 1
ATOM 805 O O . ASN A 1 101 ? -19.380 -1.781 27.789 1.00 90.94 101 ASN A O 1
ATOM 809 N N . LEU A 1 102 ? -20.052 -2.026 25.659 1.00 89.56 102 LEU A N 1
ATOM 810 C CA . LEU A 1 102 ? -19.085 -1.069 25.117 1.00 89.56 102 LEU A CA 1
ATOM 811 C C . LEU A 1 102 ? -19.437 0.367 25.556 1.00 89.56 102 LEU A C 1
ATOM 813 O O . LEU A 1 102 ? -20.513 0.860 25.204 1.00 89.56 102 LEU A O 1
ATOM 817 N N . PRO A 1 103 ? -18.567 1.064 26.309 1.00 88.56 103 PRO A N 1
ATOM 818 C CA . PRO A 1 103 ? -18.818 2.450 26.674 1.00 88.56 103 PRO A CA 1
ATOM 819 C C . PRO A 1 103 ? -18.604 3.373 25.471 1.00 88.56 103 PRO A C 1
ATOM 821 O O . PRO A 1 103 ? -17.650 3.203 24.711 1.00 88.56 103 PRO A O 1
ATOM 824 N N . HIS A 1 104 ? -19.440 4.406 25.351 1.00 93.12 104 HIS A N 1
ATOM 825 C CA . HIS A 1 104 ? -19.161 5.514 24.442 1.00 93.12 104 HIS A CA 1
ATOM 826 C C . HIS A 1 104 ? -17.886 6.22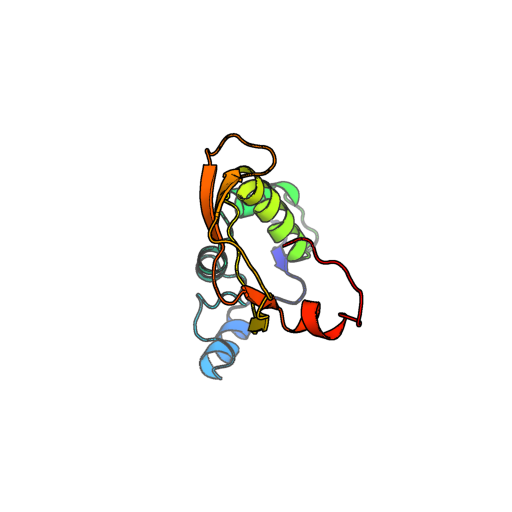8 24.906 1.00 93.12 104 HIS A C 1
ATOM 828 O O . HIS A 1 104 ? -17.809 6.709 26.040 1.00 93.12 104 HIS A O 1
ATOM 834 N N . SER A 1 105 ? -16.875 6.281 24.043 1.00 93.38 105 SER A N 1
ATOM 835 C CA . SER A 1 105 ? -15.595 6.911 24.364 1.00 93.38 105 SER A CA 1
ATOM 836 C C . SER A 1 105 ? -14.970 7.582 23.147 1.00 93.38 105 SER A C 1
ATOM 838 O O . SER A 1 105 ? -15.200 7.183 22.010 1.00 93.38 105 SER A O 1
ATOM 840 N N . VAL A 1 106 ? -14.162 8.613 23.393 1.00 95.88 106 VAL A N 1
ATOM 841 C CA . VAL A 1 106 ? -13.380 9.300 22.359 1.00 95.88 106 VAL A CA 1
ATOM 842 C C . VAL A 1 106 ? -11.905 9.082 22.654 1.00 95.88 106 VAL A C 1
ATOM 844 O O . VAL A 1 106 ? -11.409 9.461 23.716 1.00 95.88 106 VAL A O 1
ATOM 847 N N . VAL A 1 107 ? -11.199 8.466 21.709 1.00 94.62 107 VAL A N 1
ATOM 848 C CA . VAL A 1 107 ? -9.777 8.138 21.826 1.00 94.62 107 VAL A CA 1
ATOM 849 C C . VAL A 1 107 ? -8.967 9.052 20.916 1.00 94.62 107 VAL A C 1
ATOM 851 O O . VAL A 1 107 ? -9.249 9.177 19.726 1.00 94.62 107 VAL A O 1
ATOM 854 N N . LYS A 1 108 ? -7.922 9.675 21.466 1.00 96.81 108 LYS A N 1
ATOM 855 C CA . LYS A 1 108 ? -6.947 10.456 20.695 1.00 96.81 108 LYS A CA 1
ATOM 856 C C . LYS A 1 108 ? -5.820 9.549 20.226 1.00 96.81 108 LYS A C 1
ATOM 858 O O . LYS A 1 108 ? -5.104 8.983 21.047 1.00 96.81 108 LYS A O 1
ATOM 863 N N . LEU A 1 109 ? -5.651 9.437 18.914 1.00 96.38 109 LEU A N 1
ATOM 864 C CA . LEU A 1 109 ? -4.618 8.621 18.288 1.00 96.38 109 LEU A CA 1
ATOM 865 C C . LEU A 1 109 ? -3.631 9.502 17.520 1.00 96.38 109 LEU A C 1
ATOM 867 O O . LEU A 1 109 ? -4.064 10.394 16.786 1.00 96.38 109 LEU A O 1
ATOM 871 N N . PRO A 1 110 ? -2.315 9.252 17.623 1.00 97.44 110 PRO A N 1
ATOM 872 C CA . PRO A 1 110 ? -1.339 9.959 16.807 1.00 97.44 110 PRO A CA 1
ATOM 873 C C . PRO A 1 110 ? -1.557 9.638 15.326 1.00 97.44 110 PRO A C 1
ATOM 875 O O . PRO A 1 110 ? -1.798 8.487 14.948 1.00 97.44 110 PRO A O 1
ATOM 878 N N . ASN A 1 111 ? -1.467 10.657 14.473 1.00 97.81 111 ASN A N 1
ATOM 879 C CA . ASN A 1 111 ? -1.615 10.504 13.024 1.00 97.81 111 ASN A CA 1
ATOM 880 C C . ASN A 1 111 ? -0.471 9.719 12.386 1.00 97.81 111 ASN A C 1
ATOM 882 O O . ASN A 1 111 ? -0.650 9.143 11.317 1.00 97.81 111 ASN A O 1
ATOM 886 N N . HIS A 1 112 ? 0.682 9.649 13.038 1.00 97.88 112 HIS A N 1
ATOM 887 C CA . HIS A 1 112 ? 1.835 8.912 12.554 1.00 97.88 112 HIS A CA 1
ATOM 888 C C . HIS A 1 112 ? 2.605 8.330 13.752 1.00 97.88 112 HIS A C 1
ATOM 890 O O . HIS A 1 112 ? 2.702 8.992 14.781 1.00 97.88 112 HIS A O 1
ATOM 896 N N . PRO A 1 113 ? 3.151 7.100 13.660 1.00 95.00 113 PRO A N 1
ATOM 897 C CA . PRO A 1 113 ? 3.863 6.464 14.775 1.00 95.00 113 PRO A CA 1
ATOM 898 C C . PRO A 1 113 ? 5.152 7.190 15.193 1.00 95.00 113 PRO A C 1
ATOM 900 O O . PRO A 1 113 ? 5.426 7.303 16.382 1.00 95.00 113 PRO A O 1
ATOM 903 N N . SER A 1 114 ? 5.948 7.655 14.225 1.00 95.06 114 SER A N 1
ATOM 904 C CA . SER A 1 114 ? 7.254 8.288 14.484 1.00 95.06 114 SER A CA 1
ATOM 905 C C . SER A 1 114 ? 7.306 9.810 14.301 1.00 95.06 114 SER A C 1
ATOM 907 O O . SER A 1 114 ? 8.122 10.454 14.951 1.00 95.06 114 SER A O 1
ATOM 909 N N . ASN A 1 115 ? 6.471 10.386 13.432 1.00 94.56 115 ASN A N 1
ATOM 910 C CA . ASN A 1 115 ? 6.504 11.807 13.089 1.00 94.56 115 ASN A CA 1
ATOM 911 C C . ASN A 1 115 ? 5.364 12.553 13.785 1.00 94.56 115 ASN A C 1
ATOM 913 O O . ASN A 1 115 ? 4.240 12.053 13.847 1.00 94.56 115 ASN A O 1
ATOM 917 N N . ASP A 1 116 ? 5.632 13.762 14.275 1.00 95.12 116 ASP A N 1
ATOM 918 C CA . ASP A 1 116 ? 4.583 14.611 14.837 1.00 95.12 116 ASP A CA 1
ATOM 919 C C . ASP A 1 116 ? 3.735 15.211 13.708 1.00 95.12 116 ASP A C 1
ATOM 921 O O . ASP A 1 116 ? 4.092 16.204 13.076 1.00 95.12 116 ASP A O 1
ATOM 925 N N . MET A 1 117 ? 2.616 14.546 13.424 1.00 96.56 117 MET A N 1
ATOM 926 C CA . MET A 1 117 ? 1.607 14.968 12.448 1.00 96.56 117 MET A CA 1
ATOM 927 C C . MET A 1 117 ? 0.273 15.298 13.135 1.00 96.56 117 MET A C 1
ATOM 929 O O . MET A 1 117 ? -0.799 15.198 12.528 1.00 96.56 117 MET A O 1
ATOM 933 N N . GLY A 1 118 ? 0.326 15.634 14.426 1.00 97.00 118 GLY A N 1
ATOM 934 C CA . GLY A 1 118 ? -0.848 15.837 15.262 1.00 97.00 118 GLY A CA 1
ATOM 935 C C . GLY A 1 118 ? -1.596 14.544 15.595 1.00 97.00 118 GLY A C 1
ATOM 936 O O . GLY A 1 118 ? -1.107 13.421 15.426 1.00 97.00 118 GLY A O 1
ATOM 937 N N . VAL A 1 119 ? -2.818 14.718 16.090 1.00 97.56 119 VAL A N 1
ATOM 938 C CA . VAL A 1 119 ? -3.685 13.633 16.556 1.00 97.56 119 VAL A CA 1
ATOM 939 C C . VAL A 1 119 ? -5.024 13.657 15.829 1.00 97.56 119 VAL A C 1
ATOM 941 O O . VAL A 1 119 ? -5.487 14.714 15.400 1.00 97.56 119 VAL A O 1
ATOM 944 N N . ARG A 1 120 ? -5.659 12.491 15.724 1.00 96.44 120 ARG A N 1
ATOM 945 C CA . ARG A 1 120 ? -7.062 12.339 15.330 1.00 96.44 120 ARG A CA 1
ATOM 946 C C . ARG A 1 120 ? -7.868 11.802 16.501 1.00 96.44 120 ARG A C 1
ATOM 948 O O . ARG A 1 120 ? -7.369 10.992 17.281 1.00 96.44 120 ARG A O 1
ATOM 955 N N . GLU A 1 121 ? -9.109 12.241 16.600 1.00 97.00 121 GLU A N 1
ATOM 956 C CA . GLU A 1 121 ? -10.078 11.690 17.540 1.00 97.00 121 GLU A CA 1
ATOM 957 C C . GLU A 1 121 ? -10.873 10.584 16.844 1.00 97.00 121 GLU A C 1
ATOM 959 O O . GLU A 1 121 ? -11.335 10.752 15.716 1.00 97.00 121 GLU A O 1
ATOM 964 N N . VAL A 1 122 ? -10.987 9.435 17.504 1.00 95.19 122 VAL A N 1
ATOM 965 C CA . VAL A 1 122 ? -11.794 8.298 17.063 1.00 95.19 122 VAL A CA 1
ATOM 966 C C . VAL A 1 122 ? -12.841 8.033 18.131 1.00 95.19 122 VAL A C 1
ATOM 968 O O . VAL A 1 122 ? -12.503 7.729 19.275 1.00 95.19 122 VAL A O 1
ATOM 971 N N . THR A 1 123 ? -14.108 8.160 17.751 1.00 94.69 123 THR A N 1
ATOM 972 C CA . THR A 1 123 ? -15.235 7.777 18.599 1.00 94.69 123 THR A CA 1
ATOM 973 C C . THR A 1 123 ? -15.417 6.267 18.531 1.00 94.69 123 THR A C 1
ATOM 975 O O . THR A 1 123 ? -15.494 5.695 17.445 1.00 94.69 123 THR A O 1
ATOM 978 N N . VAL A 1 124 ? -15.476 5.629 19.694 1.00 93.25 124 VAL A N 1
ATOM 979 C CA . VAL A 1 124 ? -15.718 4.198 19.855 1.00 93.25 124 VAL A CA 1
ATOM 980 C C . VAL A 1 124 ? -17.091 4.030 20.486 1.00 93.25 124 VAL A C 1
ATOM 982 O O . VAL A 1 124 ? -17.307 4.415 21.637 1.00 93.25 124 VAL A O 1
ATOM 985 N N . GLU A 1 125 ? -18.019 3.478 19.712 1.00 91.44 125 GLU A N 1
ATOM 986 C CA . GLU A 1 125 ? -19.388 3.200 20.129 1.00 91.44 125 GLU A CA 1
ATOM 987 C C . GLU A 1 125 ? -20.033 2.140 19.230 1.00 91.44 125 GLU A C 1
ATOM 989 O O . GLU A 1 125 ? -19.589 1.917 18.106 1.00 91.44 125 GLU A O 1
ATOM 994 N N . GLY A 1 126 ? -21.106 1.519 19.726 1.00 89.56 126 GLY A N 1
ATOM 995 C CA . GLY A 1 126 ? -21.938 0.608 18.944 1.00 89.56 126 GLY A CA 1
ATOM 996 C C . GLY A 1 126 ? -21.195 -0.626 18.429 1.00 89.56 126 GLY A C 1
ATOM 997 O O . GLY A 1 126 ? -20.475 -1.296 19.171 1.00 89.56 126 GLY A O 1
ATOM 998 N N . ASP A 1 127 ? -21.431 -0.934 17.158 1.00 92.81 127 ASP A N 1
ATOM 999 C CA . ASP A 1 127 ? -20.848 -2.085 16.483 1.00 92.81 127 ASP A CA 1
ATOM 1000 C C . ASP A 1 127 ? -19.477 -1.759 15.884 1.00 92.81 127 ASP A C 1
ATOM 1002 O O . ASP A 1 127 ? -19.273 -0.724 15.247 1.00 92.81 127 ASP A O 1
ATOM 1006 N N . ILE A 1 128 ? -18.544 -2.698 16.032 1.00 93.06 128 ILE A N 1
ATOM 1007 C CA . ILE A 1 128 ? -17.165 -2.566 15.567 1.00 93.06 128 ILE A CA 1
ATOM 1008 C C . ILE A 1 128 ? -16.984 -3.405 14.309 1.00 93.06 128 ILE A C 1
ATOM 1010 O O . ILE A 1 128 ? -17.466 -4.533 14.217 1.00 93.06 128 ILE A O 1
ATOM 1014 N N . LEU A 1 129 ? -16.278 -2.857 13.322 1.00 94.94 129 LEU A N 1
ATOM 1015 C CA . LEU A 1 129 ? -15.959 -3.574 12.094 1.00 94.94 129 LEU A CA 1
ATOM 1016 C C . LEU A 1 129 ? -14.574 -4.206 12.211 1.00 94.94 129 LEU A C 1
ATOM 1018 O O . LEU A 1 129 ? -13.595 -3.505 12.455 1.00 94.94 129 LEU A O 1
ATOM 1022 N N . LEU A 1 130 ? -14.497 -5.512 11.977 1.00 94.50 130 LEU A N 1
ATOM 1023 C CA . LEU A 1 130 ? -13.244 -6.254 11.844 1.00 94.50 130 LEU A CA 1
ATOM 1024 C C . LEU A 1 130 ? -13.116 -6.836 10.443 1.00 94.50 130 LEU A C 1
ATOM 1026 O O . LEU A 1 130 ? -14.118 -7.031 9.748 1.00 94.50 130 LEU A O 1
ATOM 1030 N N . SER A 1 131 ? -11.886 -7.089 10.002 1.00 94.94 131 SER A N 1
ATOM 1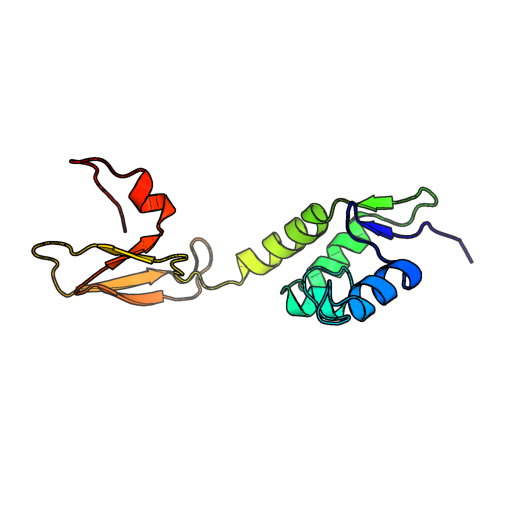031 C CA . SER A 1 131 ? -11.683 -7.764 8.725 1.00 94.94 131 SER A CA 1
ATOM 1032 C C . SER A 1 131 ? -12.154 -9.218 8.834 1.00 94.94 131 SER A C 1
ATOM 1034 O O . SER A 1 131 ? -12.097 -9.820 9.904 1.00 94.94 131 SER A O 1
ATOM 1036 N N . SER A 1 132 ? -12.655 -9.791 7.736 1.00 93.50 132 SER A N 1
ATOM 1037 C CA . SER A 1 132 ? -13.070 -11.205 7.743 1.00 93.50 132 SER A CA 1
ATOM 1038 C C . SER A 1 132 ? -11.912 -12.140 8.111 1.00 93.50 132 SER A C 1
ATOM 1040 O O . SER A 1 132 ? -12.138 -13.103 8.832 1.00 93.50 132 SER A O 1
ATOM 1042 N N . GLU A 1 133 ? -10.695 -11.812 7.668 1.00 91.88 133 GLU A N 1
ATOM 1043 C CA . GLU A 1 133 ? -9.470 -12.570 7.951 1.00 91.88 133 GLU A CA 1
ATOM 1044 C C . GLU A 1 133 ? -9.170 -12.587 9.459 1.00 91.88 133 GLU A C 1
ATOM 1046 O O . GLU A 1 133 ? -8.977 -13.657 10.026 1.00 91.88 133 GLU A O 1
ATOM 1051 N N . ASP A 1 134 ? -9.249 -11.431 10.133 1.00 90.56 134 ASP A N 1
ATOM 1052 C CA . ASP A 1 134 ? -9.024 -11.359 11.584 1.00 90.56 134 ASP A CA 1
ATOM 1053 C C . ASP A 1 134 ? -10.072 -12.149 12.375 1.00 90.56 134 ASP A C 1
ATOM 1055 O O . ASP A 1 134 ? -9.762 -12.651 13.448 1.00 90.56 134 ASP A O 1
ATOM 1059 N N . VAL A 1 135 ? -11.311 -12.249 11.871 1.00 90.81 135 VAL A N 1
ATOM 1060 C CA . VAL A 1 135 ? -12.410 -12.964 12.545 1.00 90.81 135 VAL A CA 1
ATOM 1061 C C . VAL A 1 135 ? -12.310 -14.478 12.381 1.00 90.81 135 VAL A C 1
ATOM 1063 O O . VAL A 1 135 ? -12.678 -15.205 13.302 1.00 90.81 135 VAL A O 1
ATOM 1066 N N . GLU A 1 136 ? -11.840 -14.964 11.233 1.00 90.00 136 GLU A N 1
ATOM 1067 C CA . GLU A 1 136 ? -11.712 -16.403 10.958 1.00 90.00 136 GLU A CA 1
ATOM 1068 C C . GLU A 1 136 ? -10.759 -17.104 11.935 1.00 90.00 136 GLU A C 1
ATOM 1070 O O . GLU A 1 136 ? -10.997 -18.254 12.310 1.00 90.00 136 GLU A O 1
ATOM 1075 N N . ASP A 1 137 ? -9.738 -16.389 12.406 1.00 87.00 137 ASP A N 1
ATOM 1076 C CA . ASP A 1 137 ? -8.755 -16.905 13.356 1.00 87.00 137 ASP A CA 1
ATOM 1077 C C . ASP A 1 137 ? -9.199 -16.799 14.830 1.00 87.00 137 ASP A C 1
ATOM 1079 O O . ASP A 1 137 ? -8.542 -17.375 15.705 1.00 87.00 137 ASP A O 1
ATOM 1083 N N . LEU A 1 138 ? -10.317 -16.116 15.124 1.00 89.88 138 LEU A N 1
ATOM 1084 C CA . LEU A 1 138 ? -10.793 -15.915 16.497 1.00 89.88 138 LEU A CA 1
ATOM 1085 C C . LEU A 1 138 ? -11.377 -17.177 17.110 1.00 89.88 138 LEU A C 1
ATOM 1087 O O . LEU A 1 138 ? -12.251 -17.847 16.554 1.00 89.88 138 LEU A O 1
ATOM 1091 N N . LYS A 1 139 ? -10.975 -17.429 18.350 1.00 91.81 139 LYS A N 1
ATOM 1092 C CA . LYS A 1 139 ? -11.498 -18.505 19.182 1.00 91.81 139 LYS A CA 1
ATOM 1093 C C . LYS A 1 139 ? -12.210 -17.942 20.399 1.00 91.81 139 LYS A C 1
ATOM 1095 O O . LYS A 1 139 ? -12.000 -16.814 20.845 1.00 91.81 139 LYS A O 1
ATOM 1100 N N . ILE A 1 140 ? -13.078 -18.774 20.967 1.00 89.88 140 ILE A N 1
ATOM 1101 C CA . ILE A 1 140 ? -13.737 -18.462 22.234 1.00 89.88 140 ILE A CA 1
ATOM 1102 C C . ILE A 1 140 ? -12.648 -18.241 23.295 1.00 89.88 140 ILE A C 1
ATOM 1104 O O . ILE A 1 140 ? -11.792 -19.105 23.484 1.00 89.88 140 ILE A O 1
ATOM 1108 N N . ASN A 1 141 ? -12.746 -17.115 24.008 1.00 91.88 141 ASN A N 1
ATOM 1109 C CA . ASN A 1 141 ? -11.807 -16.606 25.021 1.00 91.88 141 ASN A CA 1
ATOM 1110 C C . ASN A 1 141 ? -10.557 -15.872 24.505 1.00 91.88 141 ASN A C 1
ATOM 1112 O O . ASN A 1 141 ? -9.728 -15.482 25.331 1.00 91.88 141 ASN A O 1
ATOM 1116 N N . ASP A 1 142 ? -10.427 -15.626 23.201 1.00 92.50 142 ASP A N 1
ATOM 1117 C CA . ASP A 1 142 ? -9.363 -14.752 22.706 1.00 92.50 142 ASP A CA 1
ATOM 1118 C C . ASP A 1 142 ? -9.588 -13.296 23.135 1.00 92.50 142 ASP A C 1
ATOM 1120 O O . ASP A 1 142 ? -10.717 -12.812 23.257 1.00 92.50 142 ASP A O 1
ATOM 1124 N N . GLN A 1 143 ? -8.484 -12.588 23.367 1.00 89.50 143 GLN A N 1
ATOM 1125 C CA . GLN A 1 143 ? -8.487 -11.160 23.659 1.00 89.50 143 GLN A CA 1
ATOM 1126 C C . GLN A 1 143 ? -7.955 -10.393 22.457 1.00 89.50 143 GLN A C 1
ATOM 1128 O O . GLN A 1 143 ? -6.876 -10.690 21.948 1.00 89.50 143 GLN A O 1
ATOM 1133 N N . LEU A 1 144 ? -8.699 -9.369 22.045 1.00 87.69 144 LEU A N 1
ATOM 1134 C CA . LEU A 1 144 ? -8.337 -8.512 20.926 1.00 87.69 144 LEU A CA 1
ATOM 1135 C C . LEU A 1 144 ? -8.008 -7.112 21.409 1.00 87.69 144 LEU A C 1
ATOM 1137 O O . LEU A 1 144 ? -8.713 -6.537 22.241 1.00 87.69 144 LEU A O 1
ATOM 1141 N N . ARG A 1 145 ? -6.950 -6.550 20.830 1.00 89.12 145 ARG A N 1
ATOM 1142 C CA . ARG A 1 145 ? -6.674 -5.123 20.900 1.00 89.12 145 ARG A CA 1
ATOM 1143 C C . ARG A 1 145 ? -7.154 -4.489 19.603 1.00 89.12 145 ARG A C 1
ATOM 1145 O O . ARG A 1 145 ? -6.618 -4.803 18.544 1.00 89.12 145 ARG A O 1
ATOM 1152 N N . LEU A 1 146 ? -8.153 -3.625 19.731 1.00 86.25 146 LEU A N 1
ATOM 1153 C CA . LEU A 1 146 ? -8.681 -2.798 18.650 1.00 86.25 146 LEU A CA 1
ATOM 1154 C C . LEU A 1 146 ? -7.774 -1.589 18.382 1.00 86.25 146 LEU A C 1
ATOM 1156 O O . LEU A 1 146 ? -7.139 -1.099 19.351 1.00 86.25 146 LEU A O 1
#